Protein AF-A0A060BV89-F1 (afdb_monomer_lite)

Radius of gyration: 14.04 Å; chains: 1; bounding box: 31×18×44 Å

Organism: NCBI:txid292466

Secondary structure (DSSP, 8-state):
--TTSSS-SS------TT-HHHHTT-EEEEEEEEEETTEEEEEEEETTTTEEEEEEESSTT---EE---

Foldseek 3Di:
DPPVVPDDPDDDDDDDCPPCQANNHFFDDDWDWDDDPQKIKTWGWGDPVTDIWIWIASDPNDPTGTDDD

Structure (mmCIF, N/CA/C/O backbone):
data_AF-A0A060BV89-F1
#
_entry.id   AF-A0A060BV89-F1
#
loop_
_atom_site.group_PDB
_atom_site.id
_atom_site.type_symbol
_atom_site.label_atom_id
_atom_site.label_alt_id
_atom_site.label_comp_id
_atom_site.label_asym_id
_atom_site.label_entity_id
_atom_site.label_seq_id
_atom_site.pdbx_PDB_ins_code
_atom_site.Cartn_x
_atom_site.Cartn_y
_atom_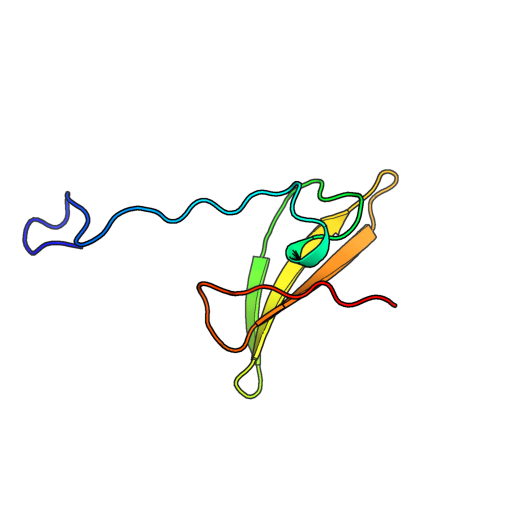site.Cartn_z
_atom_site.occupancy
_atom_site.B_iso_or_equiv
_atom_site.auth_seq_id
_atom_site.auth_comp_id
_atom_site.auth_asym_id
_atom_site.auth_atom_id
_atom_site.pdbx_PDB_model_num
ATOM 1 N N . MET A 1 1 ? -8.764 2.600 17.618 1.00 87.44 1 MET A N 1
ATOM 2 C CA . MET A 1 1 ? -8.247 3.294 18.811 1.00 87.44 1 MET A CA 1
ATOM 3 C C . MET A 1 1 ? -9.031 2.851 20.025 1.00 87.44 1 MET A C 1
ATOM 5 O O . MET A 1 1 ? -10.252 2.749 19.899 1.00 87.44 1 MET A O 1
ATOM 9 N N . ASN A 1 2 ? -8.366 2.573 21.142 1.00 95.25 2 ASN A N 1
ATOM 10 C CA . ASN A 1 2 ? -9.025 2.450 22.442 1.00 95.25 2 ASN A CA 1
ATOM 11 C C . ASN A 1 2 ? -9.491 3.832 22.932 1.00 95.25 2 ASN A C 1
ATOM 13 O O . ASN A 1 2 ? -9.230 4.844 22.282 1.00 95.25 2 ASN A O 1
ATOM 17 N N . GLU A 1 3 ? -10.236 3.866 24.037 1.00 95.88 3 GLU A N 1
ATOM 18 C CA . GLU A 1 3 ? -10.744 5.118 24.625 1.00 95.88 3 GLU A CA 1
ATOM 19 C C . GLU A 1 3 ? -9.621 6.041 25.114 1.00 95.88 3 GLU A C 1
ATOM 21 O O . GLU A 1 3 ? -9.783 7.256 25.126 1.00 95.88 3 GLU A O 1
ATOM 26 N N . ASP A 1 4 ? -8.460 5.470 25.443 1.00 95.06 4 ASP A N 1
ATOM 27 C CA . ASP A 1 4 ? -7.257 6.197 25.856 1.00 95.06 4 ASP A CA 1
ATOM 28 C C . ASP A 1 4 ? -6.608 7.026 24.730 1.00 95.06 4 ASP A C 1
ATOM 30 O O . ASP A 1 4 ? -5.707 7.818 24.993 1.00 95.06 4 ASP A O 1
ATOM 34 N N . MET A 1 5 ? -7.044 6.837 23.479 1.00 93.38 5 MET A N 1
ATOM 35 C CA . MET A 1 5 ? -6.526 7.483 22.269 1.00 93.38 5 MET A CA 1
ATOM 36 C C . MET A 1 5 ? -5.028 7.279 21.978 1.00 93.38 5 MET A C 1
ATOM 38 O O . MET A 1 5 ? -4.513 7.861 21.023 1.00 93.38 5 MET A O 1
ATOM 42 N N . ILE A 1 6 ? -4.342 6.423 22.737 1.00 94.44 6 ILE A N 1
ATOM 43 C CA . ILE A 1 6 ? -2.905 6.142 22.595 1.00 94.44 6 ILE A CA 1
ATOM 44 C C . ILE A 1 6 ? -2.615 4.668 22.313 1.00 94.44 6 ILE A C 1
ATOM 46 O O . ILE A 1 6 ? -1.486 4.328 21.961 1.00 94.44 6 ILE A O 1
ATOM 50 N N . SER A 1 7 ? -3.615 3.788 22.416 1.00 94.31 7 SER A N 1
ATOM 51 C CA . SER A 1 7 ? -3.469 2.373 22.081 1.00 94.31 7 SER A CA 1
ATOM 52 C C . SER A 1 7 ? -4.459 1.901 21.009 1.00 94.31 7 SER A C 1
ATOM 54 O O . SER A 1 7 ? -5.521 2.485 20.745 1.00 94.31 7 SER A O 1
ATOM 56 N N . LEU A 1 8 ? -4.078 0.829 20.310 1.00 94.69 8 LEU A N 1
ATOM 57 C CA . LEU A 1 8 ? -4.859 0.262 19.215 1.00 94.69 8 LEU A CA 1
ATOM 58 C C . LEU A 1 8 ? -5.873 -0.762 19.740 1.00 94.69 8 LEU A C 1
ATOM 60 O O . LEU A 1 8 ? -5.567 -1.584 20.596 1.00 94.69 8 LEU A O 1
ATOM 64 N N . LYS A 1 9 ? -7.082 -0.739 19.162 1.00 94.25 9 LYS A N 1
ATOM 65 C CA . LYS A 1 9 ? -8.148 -1.726 19.439 1.00 94.25 9 LYS A CA 1
ATOM 66 C C . LYS A 1 9 ? -7.846 -3.108 18.856 1.00 94.25 9 LYS A C 1
ATOM 68 O O . LYS A 1 9 ? -8.484 -4.087 19.219 1.00 94.25 9 LYS A O 1
ATOM 73 N N . SER A 1 10 ? -6.931 -3.165 17.900 1.00 91.69 10 SER A N 1
ATOM 74 C CA . SER A 1 10 ? -6.609 -4.345 17.111 1.00 91.69 10 SER A CA 1
ATOM 75 C C . SER A 1 10 ? -5.149 -4.287 16.690 1.00 91.69 10 SER A C 1
ATOM 77 O O . SER A 1 10 ? -4.537 -3.216 16.690 1.00 91.69 10 SER A O 1
ATOM 79 N N . SER A 1 11 ? -4.603 -5.429 16.290 1.00 92.56 11 SER A N 1
ATOM 80 C CA . SER A 1 11 ? -3.287 -5.485 15.666 1.00 92.56 11 SER A CA 1
ATOM 81 C C . SER A 1 11 ? -3.259 -4.721 14.338 1.00 92.56 11 SER A C 1
ATOM 83 O O . SER A 1 11 ? -4.280 -4.535 13.667 1.00 92.56 11 SER A O 1
ATOM 85 N N . ILE A 1 12 ? -2.063 -4.276 13.957 1.00 91.94 12 ILE A N 1
ATOM 86 C CA . ILE A 1 12 ? -1.783 -3.764 12.615 1.00 91.94 12 ILE A CA 1
ATOM 87 C C . ILE A 1 12 ? -1.678 -4.967 11.678 1.00 91.94 12 ILE A C 1
ATOM 89 O O . ILE A 1 12 ? -0.984 -5.933 11.991 1.00 91.94 12 ILE A O 1
ATOM 93 N N . THR A 1 13 ? -2.352 -4.906 10.531 1.00 90.25 13 THR A N 1
ATOM 94 C CA . THR A 1 13 ? -2.168 -5.887 9.454 1.00 90.25 13 THR A CA 1
ATOM 95 C C . THR A 1 13 ? -1.132 -5.333 8.476 1.00 90.25 13 THR A C 1
ATOM 97 O O . THR A 1 13 ? -1.446 -4.367 7.778 1.00 90.25 13 THR A O 1
ATOM 100 N N . PRO A 1 14 ? 0.101 -5.867 8.441 1.00 92.69 14 PRO A N 1
ATOM 101 C CA . PRO A 1 14 ? 1.088 -5.441 7.459 1.00 92.69 14 PRO A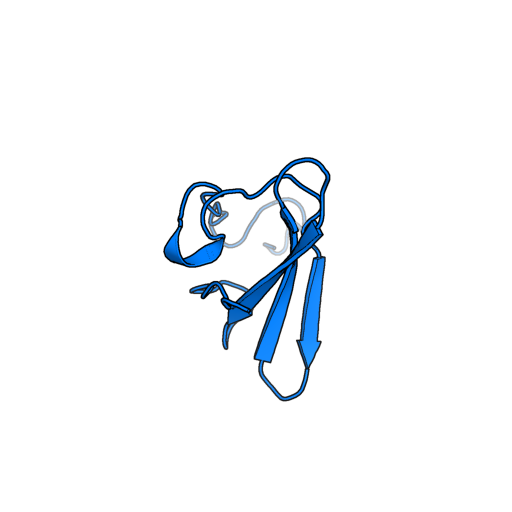 CA 1
ATOM 102 C C . PRO A 1 14 ? 0.679 -5.918 6.061 1.00 92.69 14 PRO A C 1
ATOM 104 O O . PRO A 1 14 ? 0.140 -7.012 5.905 1.00 92.69 14 PRO A O 1
ATOM 107 N N . LEU A 1 15 ? 0.963 -5.102 5.047 1.00 93.38 15 LEU A N 1
ATOM 108 C CA . LEU A 1 15 ? 0.891 -5.521 3.650 1.00 93.38 15 LEU A CA 1
ATOM 109 C C . LEU A 1 15 ? 2.287 -5.951 3.208 1.00 93.38 15 LEU A C 1
ATOM 111 O O . LEU A 1 15 ? 3.251 -5.208 3.399 1.00 93.38 15 LEU A O 1
ATOM 115 N N . ASP A 1 16 ? 2.396 -7.143 2.628 1.00 95.12 16 ASP A N 1
ATOM 116 C CA . ASP A 1 16 ? 3.643 -7.587 2.014 1.00 95.12 16 ASP A CA 1
ATOM 117 C C . ASP A 1 16 ? 3.725 -7.030 0.594 1.00 95.12 16 ASP A C 1
ATOM 119 O O . ASP A 1 16 ? 3.008 -7.471 -0.298 1.00 95.12 16 ASP A O 1
ATOM 123 N N . VAL A 1 17 ? 4.618 -6.066 0.374 1.00 92.69 17 VAL A N 1
ATOM 124 C CA . VAL A 1 17 ? 4.856 -5.473 -0.954 1.00 92.69 17 VAL A CA 1
ATOM 125 C C . VAL A 1 17 ? 5.389 -6.485 -1.977 1.00 92.69 17 VAL A C 1
ATOM 127 O O . VAL A 1 17 ? 5.407 -6.195 -3.169 1.00 92.69 17 VAL A O 1
ATOM 130 N N . ARG A 1 18 ? 5.820 -7.675 -1.530 1.00 94.56 18 ARG A N 1
ATOM 131 C CA . ARG A 1 18 ? 6.233 -8.796 -2.389 1.00 94.56 18 ARG A CA 1
ATOM 132 C C . ARG A 1 18 ? 5.078 -9.720 -2.773 1.00 94.56 18 ARG A C 1
ATOM 134 O O . ARG A 1 18 ? 5.291 -10.646 -3.558 1.00 94.56 18 ARG A O 1
ATOM 141 N N . ASP A 1 19 ? 3.875 -9.494 -2.245 1.00 96.00 19 ASP A N 1
ATOM 142 C CA . ASP A 1 19 ? 2.678 -10.203 -2.685 1.00 96.00 19 ASP A CA 1
ATOM 143 C C . ASP A 1 19 ? 2.344 -9.799 -4.124 1.00 96.00 19 ASP A C 1
ATOM 145 O O . ASP A 1 19 ? 1.743 -8.756 -4.391 1.00 96.00 19 ASP A O 1
ATOM 149 N N . ARG A 1 20 ? 2.713 -10.667 -5.066 1.00 94.75 20 ARG A N 1
ATOM 150 C CA . ARG A 1 20 ? 2.484 -10.452 -6.497 1.00 94.75 20 ARG A CA 1
ATOM 151 C C . ARG A 1 20 ? 1.005 -10.393 -6.859 1.00 94.75 20 ARG A C 1
ATOM 153 O O . ARG A 1 20 ? 0.653 -9.733 -7.832 1.00 94.75 20 ARG A O 1
ATOM 160 N N . SER A 1 21 ? 0.134 -11.041 -6.082 1.00 96.06 21 SER A N 1
ATOM 161 C CA . SER A 1 21 ? -1.311 -10.973 -6.315 1.00 96.06 21 SER A CA 1
ATOM 162 C C . SER A 1 21 ? -1.874 -9.590 -5.984 1.00 96.06 21 SER A C 1
ATOM 164 O O . SER A 1 21 ? -2.820 -9.139 -6.633 1.00 96.06 21 SER A O 1
ATOM 166 N N . ALA A 1 22 ? -1.250 -8.892 -5.032 1.00 96.00 22 ALA A N 1
ATOM 167 C CA . ALA A 1 22 ? -1.630 -7.553 -4.612 1.00 96.00 22 ALA A CA 1
ATOM 168 C C . ALA A 1 22 ? -0.909 -6.452 -5.398 1.00 96.00 22 ALA A C 1
ATOM 170 O O . ALA A 1 22 ? -1.558 -5.470 -5.760 1.00 96.00 22 ALA A O 1
ATOM 171 N N . PHE A 1 23 ? 0.389 -6.612 -5.677 1.00 96.00 23 PHE A N 1
ATOM 172 C CA . PHE A 1 23 ? 1.253 -5.529 -6.161 1.00 96.00 23 PHE A CA 1
ATOM 173 C C . PHE A 1 23 ? 1.979 -5.804 -7.486 1.00 96.00 23 PHE A C 1
ATOM 175 O O . PHE A 1 23 ? 2.700 -4.932 -7.984 1.00 96.00 23 PHE A O 1
ATOM 182 N N . GLY A 1 24 ? 1.785 -6.979 -8.087 1.00 93.50 24 GLY A N 1
ATOM 183 C CA . GLY A 1 24 ? 2.519 -7.387 -9.283 1.00 93.50 24 GLY A CA 1
ATOM 184 C C . GLY A 1 24 ? 4.007 -7.627 -9.004 1.00 93.50 24 GLY A C 1
ATOM 185 O O . GLY A 1 24 ? 4.412 -7.936 -7.886 1.00 93.50 24 GLY A O 1
ATOM 186 N N . GLU A 1 25 ? 4.839 -7.509 -10.038 1.00 90.94 25 GLU A N 1
ATOM 187 C CA . GLU A 1 25 ? 6.263 -7.877 -9.964 1.00 90.94 25 GLU A CA 1
ATOM 188 C C . GLU A 1 25 ? 7.164 -6.805 -9.330 1.00 90.94 25 GLU A C 1
ATOM 190 O O . GLU A 1 25 ? 8.315 -7.090 -9.002 1.00 90.94 25 GLU A O 1
ATOM 195 N N . SER A 1 26 ? 6.718 -5.551 -9.205 1.00 90.75 26 SER A N 1
ATOM 196 C CA . SER A 1 26 ? 7.637 -4.445 -8.887 1.00 90.75 26 SER A CA 1
ATOM 197 C C . SER A 1 26 ? 6.969 -3.278 -8.163 1.00 90.75 26 SER A C 1
ATOM 199 O O . SER A 1 26 ? 6.876 -2.189 -8.720 1.00 90.75 26 SER A O 1
ATOM 201 N N . PHE A 1 27 ? 6.512 -3.462 -6.924 1.00 95.25 27 PHE A N 1
ATOM 202 C CA . PHE A 1 27 ? 6.197 -2.315 -6.064 1.00 95.25 27 PHE A CA 1
ATOM 203 C C . PHE A 1 27 ? 7.467 -1.504 -5.776 1.00 95.25 27 PHE A C 1
ATOM 205 O O . PHE A 1 27 ? 8.473 -2.084 -5.363 1.00 95.25 27 PHE A O 1
ATOM 212 N N . THR A 1 28 ? 7.398 -0.183 -5.937 1.00 96.38 28 THR A N 1
ATOM 213 C CA . THR A 1 28 ? 8.484 0.7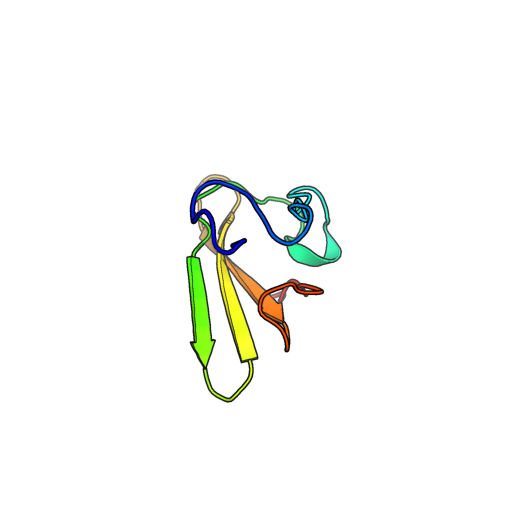26 -5.559 1.00 96.38 28 THR A CA 1
ATOM 214 C C . THR A 1 28 ? 8.095 1.513 -4.309 1.00 96.38 28 THR A C 1
ATOM 216 O O . THR A 1 28 ? 8.635 1.245 -3.235 1.00 96.38 28 THR A O 1
ATOM 219 N N . GLU A 1 29 ? 7.137 2.443 -4.406 1.00 96.88 29 GLU A N 1
ATOM 220 C CA . GLU A 1 29 ? 6.806 3.352 -3.300 1.00 96.88 29 GLU A CA 1
ATOM 221 C C . GLU A 1 29 ? 5.478 4.120 -3.479 1.00 96.88 29 GLU A C 1
ATOM 223 O O . GLU A 1 29 ? 4.675 3.839 -4.370 1.00 96.88 29 GLU A O 1
ATOM 228 N N . ALA A 1 30 ? 5.256 5.098 -2.591 1.00 97.06 30 ALA A N 1
ATOM 229 C CA . ALA A 1 30 ? 4.195 6.106 -2.649 1.00 97.06 30 ALA A CA 1
ATOM 230 C C . ALA A 1 30 ? 2.758 5.556 -2.816 1.00 97.06 30 ALA A C 1
ATOM 232 O O . ALA A 1 30 ? 2.032 5.999 -3.710 1.00 97.06 30 ALA A O 1
ATOM 233 N N . PRO A 1 31 ? 2.299 4.620 -1.957 1.00 96.88 31 PRO A N 1
ATOM 234 C CA . PRO A 1 31 ? 0.937 4.116 -2.042 1.00 96.88 31 PRO A CA 1
ATOM 235 C C . PRO A 1 31 ? -0.073 5.212 -1.685 1.00 96.88 31 PRO A C 1
ATOM 237 O O . PRO A 1 31 ? 0.013 5.848 -0.632 1.00 96.88 31 PRO A O 1
ATOM 240 N N . TRP A 1 32 ? -1.087 5.379 -2.528 1.00 98.06 32 TRP A N 1
ATOM 241 C CA . TRP A 1 32 ? -2.214 6.270 -2.287 1.00 98.06 32 TRP A CA 1
ATOM 242 C C . TRP A 1 32 ? -3.534 5.531 -2.486 1.00 98.06 32 TRP A C 1
ATOM 244 O O . TRP A 1 32 ? -3.764 4.908 -3.520 1.00 98.06 32 TRP A O 1
ATOM 254 N N . VAL A 1 33 ? -4.410 5.594 -1.480 1.00 98.00 33 VAL A N 1
ATOM 255 C CA . VAL A 1 33 ? -5.705 4.907 -1.484 1.00 98.00 33 VAL A CA 1
ATOM 256 C C . VAL A 1 33 ? -6.849 5.901 -1.646 1.00 98.00 33 VAL A C 1
ATOM 258 O O . VAL A 1 33 ? -6.941 6.876 -0.899 1.00 98.00 33 VAL A O 1
ATOM 261 N N . TYR A 1 34 ? -7.774 5.608 -2.559 1.00 98.12 34 TYR A N 1
ATOM 262 C CA . TYR A 1 34 ? -9.046 6.321 -2.688 1.00 98.12 34 TYR A CA 1
ATOM 263 C C . TYR A 1 34 ? -10.213 5.359 -2.947 1.00 98.12 34 TYR A C 1
ATOM 265 O O . TYR A 1 34 ? -10.024 4.200 -3.318 1.00 98.12 34 TYR A O 1
ATOM 273 N N . LYS A 1 35 ? -11.443 5.834 -2.713 1.00 98.44 35 LYS A N 1
ATOM 274 C CA . LYS A 1 35 ? -12.677 5.062 -2.919 1.00 98.44 35 LYS A CA 1
ATOM 275 C C . LYS A 1 35 ? -13.502 5.667 -4.048 1.00 98.44 35 LYS A C 1
ATOM 277 O O . LYS A 1 35 ? -13.780 6.863 -4.029 1.00 98.44 35 LYS A O 1
ATOM 282 N N . HIS A 1 36 ? -13.959 4.835 -4.977 1.00 98.12 36 HIS A N 1
ATOM 283 C CA . HIS A 1 36 ? -14.852 5.230 -6.063 1.00 98.12 36 HIS A CA 1
ATOM 284 C C . HIS A 1 36 ? -15.831 4.093 -6.385 1.00 98.12 36 HIS A C 1
ATOM 286 O O . HIS A 1 36 ? -15.428 2.938 -6.478 1.00 98.12 36 HIS A O 1
ATOM 292 N N . ASN A 1 37 ? -17.129 4.401 -6.500 1.00 97.62 37 ASN A N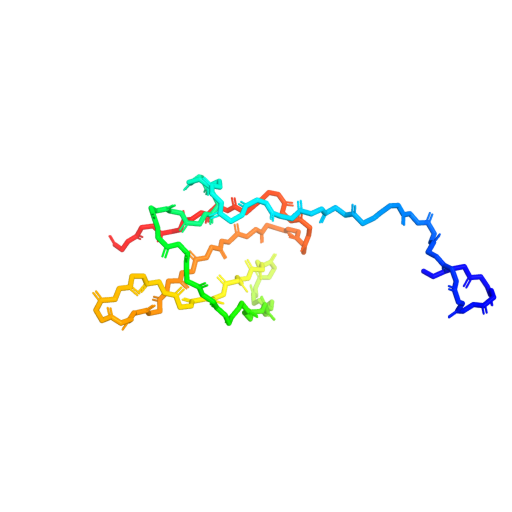 1
ATOM 293 C CA . ASN A 1 37 ? -18.198 3.443 -6.836 1.00 97.62 37 ASN A CA 1
ATOM 294 C C . ASN A 1 37 ? -18.167 2.122 -6.039 1.00 97.62 37 ASN A C 1
ATOM 296 O O . ASN A 1 37 ? -18.366 1.038 -6.578 1.00 97.62 37 ASN A O 1
ATOM 300 N N . GLY A 1 38 ? -17.902 2.210 -4.732 1.00 97.69 38 GLY A N 1
ATOM 301 C CA . GLY A 1 38 ? -17.860 1.039 -3.850 1.00 97.69 38 GLY A CA 1
ATOM 302 C C . GLY A 1 38 ? -16.570 0.213 -3.922 1.00 97.69 38 GLY A C 1
ATOM 303 O O . GLY A 1 38 ? -16.433 -0.725 -3.143 1.00 97.69 38 GLY A O 1
ATOM 304 N N . MET A 1 39 ? -15.613 0.588 -4.773 1.00 98.06 39 MET A N 1
ATOM 305 C CA . MET A 1 39 ? -14.287 -0.022 -4.859 1.00 98.06 39 MET A CA 1
ATOM 306 C C . MET A 1 39 ? -13.231 0.882 -4.224 1.00 98.06 39 MET A C 1
ATOM 308 O O . MET A 1 39 ? -13.311 2.110 -4.297 1.00 98.06 39 MET A O 1
ATOM 312 N N . TYR A 1 40 ? -12.240 0.261 -3.599 1.00 98.50 40 TYR A N 1
ATOM 313 C CA . TYR A 1 40 ? -11.010 0.902 -3.164 1.00 98.50 40 TYR A CA 1
ATOM 314 C C . TYR A 1 40 ? -9.935 0.668 -4.215 1.00 98.50 40 TYR A C 1
ATOM 316 O O . TYR A 1 40 ? -9.771 -0.453 -4.697 1.00 98.50 40 TYR A O 1
ATOM 324 N N . TYR A 1 41 ? -9.206 1.728 -4.525 1.00 98.31 41 TYR A N 1
ATOM 325 C CA . TYR A 1 41 ? -8.087 1.747 -5.451 1.00 98.31 41 TYR A CA 1
ATOM 326 C C . TYR A 1 41 ? -6.859 2.167 -4.663 1.00 98.31 41 TYR A C 1
ATOM 328 O O . TYR A 1 41 ? -6.887 3.213 -4.015 1.00 98.31 41 TYR A O 1
ATOM 336 N N . MET A 1 42 ? -5.805 1.363 -4.711 1.00 97.94 42 MET A N 1
ATOM 337 C CA . MET A 1 42 ? -4.484 1.752 -4.242 1.00 97.94 42 MET A CA 1
ATOM 338 C C . MET A 1 42 ? -3.594 1.935 -5.464 1.00 97.94 42 MET A C 1
ATOM 340 O O . MET A 1 42 ? -3.330 0.967 -6.173 1.00 97.94 42 MET A O 1
ATOM 344 N N . VAL A 1 43 ? -3.174 3.171 -5.716 1.00 97.44 43 VAL A N 1
ATOM 345 C CA . VAL A 1 43 ? -2.211 3.523 -6.767 1.00 97.44 43 VAL A CA 1
ATOM 346 C C . VAL A 1 43 ? -0.823 3.656 -6.151 1.00 97.44 43 VAL A C 1
ATOM 348 O O . VAL A 1 43 ? -0.710 4.075 -5.000 1.00 97.44 43 VAL A O 1
ATOM 351 N N . TYR A 1 44 ? 0.218 3.268 -6.877 1.00 97.06 44 TYR A N 1
ATOM 352 C CA . TYR A 1 44 ? 1.595 3.270 -6.380 1.00 97.06 44 TYR A CA 1
ATOM 353 C C . TYR A 1 44 ? 2.602 3.366 -7.531 1.00 97.06 44 TYR A C 1
ATOM 355 O O . TYR A 1 44 ? 2.281 3.039 -8.679 1.00 97.06 44 TYR A O 1
ATOM 363 N N . ALA A 1 45 ? 3.819 3.812 -7.217 1.00 97.19 45 ALA A N 1
ATOM 364 C CA . ALA A 1 45 ? 4.937 3.802 -8.154 1.00 97.19 45 ALA A CA 1
ATOM 365 C C . ALA A 1 45 ? 5.476 2.374 -8.315 1.00 97.19 45 ALA A C 1
ATOM 367 O O . ALA A 1 45 ? 5.627 1.639 -7.332 1.00 97.19 45 ALA A O 1
ATOM 368 N N . SER A 1 46 ? 5.756 1.979 -9.554 1.00 95.56 46 SER A N 1
ATOM 369 C CA . SER A 1 46 ? 6.222 0.642 -9.912 1.00 95.56 46 SER A CA 1
ATOM 370 C C . SER A 1 46 ? 7.328 0.693 -10.964 1.00 95.56 46 SER A C 1
ATOM 372 O O . SER A 1 46 ? 7.273 1.517 -11.879 1.00 95.56 46 SER A O 1
ATOM 374 N N . GLN A 1 47 ? 8.280 -0.242 -10.862 1.00 92.75 47 GLN A N 1
ATOM 375 C CA . GLN A 1 47 ? 9.448 -0.391 -11.750 1.00 92.75 47 GLN A CA 1
ATOM 376 C C . GLN A 1 47 ? 10.435 0.793 -11.681 1.00 92.75 47 GLN A C 1
ATOM 378 O O . GLN A 1 47 ? 10.323 1.654 -10.814 1.00 92.75 47 GLN A O 1
ATOM 383 N N . PHE A 1 48 ? 11.443 0.793 -12.565 1.00 89.25 48 PHE A N 1
ATOM 384 C CA . PHE A 1 48 ? 12.359 1.914 -12.798 1.00 89.25 48 PHE A CA 1
ATOM 385 C C . PHE A 1 48 ? 12.879 1.887 -14.257 1.00 89.25 48 PHE A C 1
ATOM 387 O O . PHE A 1 48 ? 13.505 0.891 -14.633 1.00 89.25 48 PHE A O 1
ATOM 394 N N . PRO A 1 49 ? 12.682 2.931 -15.094 1.00 92.75 49 PRO A N 1
ATOM 395 C CA . PRO A 1 49 ? 11.959 4.178 -14.823 1.00 92.75 49 PRO A CA 1
ATOM 396 C C . PRO A 1 49 ? 10.522 3.940 -14.348 1.00 92.75 49 PRO A C 1
ATOM 398 O O . PRO A 1 49 ? 9.875 2.989 -14.778 1.00 92.75 49 PRO A O 1
ATOM 401 N N . GLU A 1 50 ? 10.059 4.767 -13.413 1.00 95.38 50 GLU A N 1
ATOM 402 C CA . GLU A 1 50 ? 8.809 4.515 -12.695 1.00 95.38 50 GLU A CA 1
ATOM 403 C C . GLU A 1 50 ? 7.564 4.744 -13.556 1.00 95.38 50 GLU A C 1
ATOM 405 O O . GLU A 1 50 ? 7.505 5.633 -14.409 1.00 95.38 50 GLU A O 1
ATOM 410 N N . SER A 1 51 ? 6.535 3.949 -13.273 1.00 94.94 51 SER A N 1
ATOM 411 C CA . SER A 1 51 ? 5.190 4.072 -13.831 1.00 94.94 51 SER A CA 1
ATOM 412 C C . SER A 1 51 ? 4.136 3.915 -12.732 1.00 94.94 51 SER A C 1
ATOM 414 O O . SER A 1 51 ? 4.426 3.410 -11.646 1.00 94.94 51 SER A O 1
ATOM 416 N N . ILE A 1 52 ? 2.907 4.368 -12.994 1.00 96.38 52 ILE A N 1
ATOM 417 C CA . ILE A 1 52 ? 1.807 4.270 -12.028 1.00 96.38 52 ILE A CA 1
ATOM 418 C C . ILE A 1 52 ? 1.062 2.961 -12.235 1.00 96.38 52 ILE A C 1
ATOM 420 O O . ILE A 1 52 ? 0.444 2.748 -13.274 1.00 96.38 52 ILE A O 1
ATOM 424 N N . HIS A 1 53 ? 1.102 2.102 -11.226 1.00 96.81 53 HIS A N 1
ATOM 425 C CA . HIS A 1 53 ? 0.339 0.862 -11.173 1.00 96.81 53 HIS A CA 1
ATOM 426 C C . HIS A 1 53 ? -0.778 0.986 -10.138 1.00 96.81 53 HIS A C 1
ATOM 428 O O . HIS A 1 53 ? -0.780 1.898 -9.304 1.00 96.81 53 HIS A O 1
ATOM 434 N N . TYR A 1 54 ? -1.758 0.083 -10.195 1.00 97.25 54 TYR A N 1
ATOM 435 C CA . TYR A 1 54 ? -2.855 0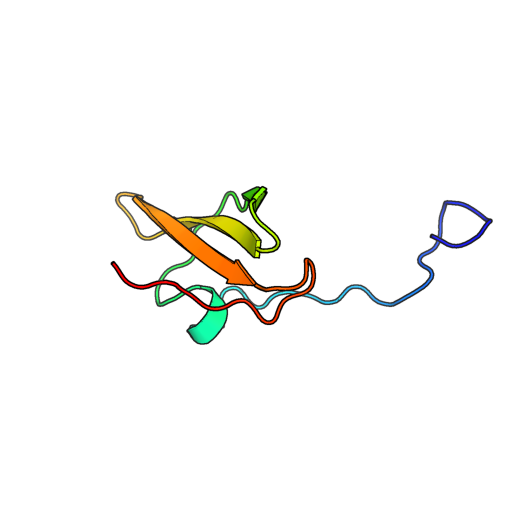.091 -9.239 1.00 97.25 54 TYR A CA 1
ATOM 436 C C . TYR A 1 54 ? -3.382 -1.301 -8.906 1.00 97.25 54 TYR A C 1
ATOM 438 O O . TYR A 1 54 ? -3.287 -2.258 -9.675 1.00 97.25 54 TYR A O 1
ATOM 446 N N . THR A 1 55 ? -3.966 -1.393 -7.719 1.00 97.81 55 THR A N 1
ATOM 447 C CA . THR A 1 55 ? -4.607 -2.592 -7.196 1.00 97.81 55 THR A CA 1
ATOM 448 C C . THR A 1 55 ? -5.961 -2.238 -6.599 1.00 97.81 55 THR A C 1
ATOM 450 O O . THR A 1 55 ? -6.181 -1.113 -6.136 1.00 97.81 55 THR A O 1
ATOM 453 N N . MET A 1 56 ? -6.903 -3.177 -6.653 1.00 98.19 56 MET A N 1
ATOM 454 C CA . MET A 1 56 ? -8.299 -2.938 -6.287 1.00 98.19 56 MET A CA 1
ATOM 455 C C . MET A 1 56 ? -8.774 -3.878 -5.184 1.00 98.19 56 MET A C 1
ATOM 457 O O . MET A 1 56 ? -8.371 -5.036 -5.121 1.00 98.19 56 MET A O 1
ATOM 461 N N . SER A 1 57 ? -9.68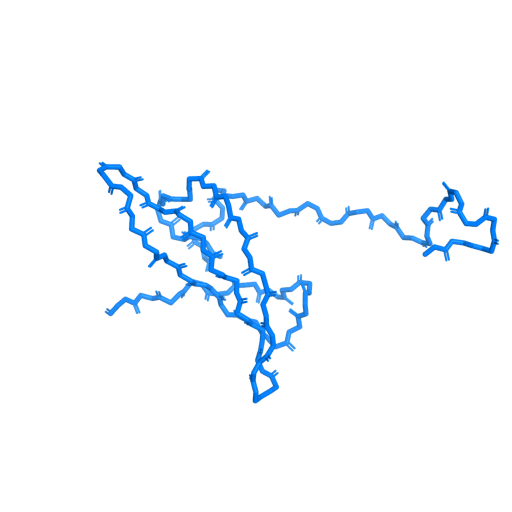5 -3.393 -4.343 1.00 98.06 57 SER A N 1
ATOM 462 C CA . SER A 1 57 ? -10.355 -4.187 -3.311 1.00 98.06 57 SER A CA 1
ATOM 463 C C . SER A 1 57 ? -11.779 -3.686 -3.063 1.00 98.06 57 SER A C 1
ATOM 465 O O . SER A 1 57 ? -12.092 -2.515 -3.272 1.00 98.06 57 SER A O 1
ATOM 467 N N . ARG A 1 58 ? -12.659 -4.562 -2.567 1.00 98.12 58 ARG A N 1
ATOM 468 C CA . ARG A 1 58 ? -13.979 -4.166 -2.037 1.00 98.12 58 ARG A CA 1
ATOM 469 C C . ARG A 1 58 ? -13.913 -3.614 -0.608 1.00 98.12 58 ARG A C 1
ATOM 471 O O . ARG A 1 58 ? -14.861 -2.980 -0.153 1.00 98.12 58 ARG A O 1
ATOM 478 N N . HIS A 1 59 ? -12.795 -3.817 0.089 1.00 96.88 59 HIS A N 1
ATOM 479 C CA . HIS A 1 59 ? -12.576 -3.380 1.468 1.00 96.88 59 HIS A CA 1
ATOM 480 C C . HIS A 1 59 ? -11.247 -2.622 1.611 1.00 96.88 59 HIS A C 1
ATOM 482 O O . HIS A 1 59 ? -10.265 -2.986 0.962 1.00 96.88 59 HIS A O 1
ATOM 488 N N . PRO A 1 60 ? -11.164 -1.620 2.506 1.00 94.00 60 PRO A N 1
ATOM 489 C CA . PRO A 1 60 ? -9.935 -0.846 2.708 1.00 94.00 60 PRO A CA 1
ATOM 490 C C . PRO A 1 60 ? -8.772 -1.682 3.266 1.00 94.00 60 PRO A C 1
ATOM 492 O O . PRO A 1 60 ? -7.627 -1.255 3.198 1.00 94.00 60 PRO A O 1
ATOM 495 N N . SER A 1 61 ? -9.055 -2.862 3.820 1.00 93.62 61 SER A N 1
ATOM 496 C CA . SER A 1 61 ? -8.070 -3.809 4.352 1.00 93.62 61 SER A CA 1
ATOM 497 C C . SER A 1 61 ? -7.641 -4.889 3.347 1.00 93.62 61 SER A C 1
ATOM 499 O O . SER A 1 61 ? -6.924 -5.807 3.727 1.00 93.62 61 SER A O 1
ATOM 501 N N . GLY A 1 62 ? -8.093 -4.823 2.091 1.00 93.94 62 GLY A N 1
ATOM 502 C CA . GLY A 1 62 ? -7.900 -5.899 1.114 1.00 93.94 62 GLY A CA 1
ATOM 503 C C . GLY A 1 62 ? -8.955 -7.024 1.210 1.00 93.94 62 GLY A C 1
ATOM 504 O O . GLY A 1 62 ? -9.989 -6.834 1.856 1.00 93.94 62 GLY A O 1
ATOM 505 N N . PRO A 1 63 ? -8.731 -8.191 0.574 1.00 96.25 63 PRO A N 1
ATOM 506 C CA . PRO A 1 63 ? -7.552 -8.517 -0.226 1.00 96.25 63 PRO A CA 1
ATOM 507 C C . PRO A 1 63 ? -7.430 -7.589 -1.435 1.00 96.25 63 PRO A C 1
ATOM 509 O O . PRO A 1 63 ? -8.424 -7.242 -2.073 1.00 96.25 63 PRO A O 1
ATOM 512 N N . TRP A 1 64 ? -6.205 -7.158 -1.707 1.00 97.56 64 TRP A N 1
ATOM 513 C CA . TRP A 1 64 ? -5.883 -6.314 -2.850 1.00 97.56 64 TRP A CA 1
ATOM 514 C C . TRP A 1 64 ? -5.598 -7.197 -4.057 1.00 97.56 64 TRP A C 1
ATOM 516 O O . TRP A 1 64 ? -4.946 -8.229 -3.923 1.00 97.56 64 TRP A O 1
ATOM 526 N N . LYS A 1 65 ? -6.109 -6.808 -5.223 1.00 97.94 65 LYS A N 1
ATOM 527 C CA . LYS A 1 65 ? -5.880 -7.514 -6.479 1.00 97.94 65 LYS A CA 1
ATOM 528 C C . LYS A 1 65 ? -5.270 -6.577 -7.509 1.00 97.94 65 LYS A C 1
ATOM 530 O O . LYS A 1 65 ? -5.949 -5.651 -7.975 1.00 97.94 65 LYS A O 1
ATOM 535 N N . TYR A 1 66 ? -4.021 -6.859 -7.866 1.00 97.31 66 TYR A N 1
ATOM 536 C CA . TYR A 1 66 ? -3.300 -6.170 -8.924 1.00 97.31 66 TYR A CA 1
ATOM 537 C C . TYR A 1 66 ? -4.123 -6.192 -10.216 1.00 97.31 66 TYR A C 1
ATOM 539 O O . TYR A 1 66 ? -4.736 -7.210 -10.553 1.00 97.31 66 TYR A O 1
ATOM 547 N N . GLN A 1 67 ? -4.193 -5.048 -10.892 1.00 95.50 67 GLN A N 1
ATOM 548 C CA . GLN A 1 67 ? -4.836 -4.940 -12.195 1.00 95.50 67 GLN A CA 1
ATOM 549 C C . GLN A 1 67 ? -3.747 -4.819 -13.255 1.00 95.50 67 GLN A C 1
ATOM 551 O O . GLN A 1 67 ? -2.987 -3.852 -13.270 1.00 95.50 67 GLN A O 1
ATOM 556 N N . GLU A 1 68 ? -3.668 -5.833 -14.113 1.00 82.38 68 GLU A N 1
ATOM 557 C CA . GLU A 1 68 ? -2.843 -5.790 -15.317 1.00 82.38 68 GLU A CA 1
ATOM 558 C C . GLU A 1 68 ? -3.444 -4.803 -16.330 1.00 82.38 68 GLU A C 1
ATOM 560 O O . GLU A 1 68 ? -4.641 -4.503 -16.286 1.00 82.38 68 GLU A O 1
ATOM 565 N N . TRP A 1 69 ? -2.580 -4.264 -17.191 1.00 61.47 69 TRP A N 1
ATOM 566 C CA . TRP A 1 69 ? -2.931 -3.312 -18.244 1.00 61.47 69 TRP A CA 1
ATOM 567 C C . TRP A 1 69 ? -3.614 -4.000 -19.427 1.00 61.47 69 TRP A C 1
ATOM 569 O O . TRP A 1 69 ? -3.172 -5.115 -19.788 1.00 61.47 69 TRP A O 1
#

InterPro domains:
  IPR006710 Glycoside hydrolase, family 43 [PF04616] (1-65)
  IPR023296 Glycosyl hydrolase, five-bladed beta-propeller domain superfamily [G3DSA:2.115.10.20] (1-69)
  IPR023296 Glycosyl hydrolase, five-bladed beta-propeller domain superfamily [SSF75005] (1-68)
  IPR052176 Glycosyl Hydrolase Family 43 Enzymes [PTHR43772] (1-67)

Sequence (69 aa):
MNEDMISLKSSITPLDVRDRSAFGESFTEAPWVYKHNGMYYMVYASQFPESIHYTMSRHPSGPWKYQEW

pLDDT: mean 94.73, std 4.96, range [61.47, 98.5]